Protein AF-A0A382QIY4-F1 (afdb_monomer_lite)

Organism: NCBI:txid408172

Sequence (136 aa):
MDTNLSLKDLTGQMIITGFGGASLDSELEELIVNSRIGGLILFERNFENPEQLIRLIDDLQSLAMLCPASVPLFISVDQEGGRVARLKGPFSNFPQPSCLGQAQSESLARRFGLALGREMQAVGINMVYAPVLDVN

Radius of gyration: 16.58 Å; chains: 1; bounding box: 35×32×48 Å

Secondary structure (DSSP, 8-state):
------HHHHHHTT-EE--SSSS--HHHHIIIIIS--SEEEE-GGG-S-HHHHHHHHHHHHHHHHTSTT-PPPEEEE-EEETTEE-S-TTS--PPPHHHHHHHT-HHHHHHHHHHHHHHHHHTT--EE--------

InterPro domains:
  IPR001764 Glycoside hydrolase, family 3, N-terminal [PF00933] (12-136)
  IPR017853 Glycoside hydrolase superfamily [SSF51445] (4-136)
  IPR036962 Glycoside hydrolase, family 3, N-terminal domain superfamily [G3DSA:3.20.20.300] (2-136)
  IPR050226 NagZ Beta-hexosaminidase [PTHR30480] (8-136)

Foldseek 3Di:
DPPPDDPQLVVQLVDEEEDAAQADDPVLLCSCAVSVHQAYEDALRNDDDLVSLLVRQVVSQVSNCPHPVNHGHQYEYAPQADPRHRDDPPDDRHHHVVVVVVVVDPPVVVVSVVSVCVRCVVSPRNYYPDDDPDDD

Structure (mmCIF, N/CA/C/O backbone):
data_AF-A0A382QIY4-F1
#
_entry.id   AF-A0A382QIY4-F1
#
loop_
_atom_site.group_PDB
_atom_site.id
_atom_site.type_symbol
_atom_site.label_atom_id
_atom_site.label_alt_id
_atom_site.label_comp_id
_atom_site.label_asym_id
_atom_site.label_entity_id
_atom_site.label_seq_id
_atom_site.pdbx_PDB_ins_code
_atom_site.Cartn_x
_atom_site.Cartn_y
_atom_site.Cartn_z
_atom_site.occupancy
_atom_site.B_iso_or_equiv
_atom_site.auth_seq_id
_atom_site.auth_comp_id
_atom_site.auth_asym_id
_atom_site.auth_atom_id
_atom_site.pdbx_PDB_model_num
ATOM 1 N N . MET A 1 1 ? 8.260 -8.186 21.942 1.00 55.84 1 MET A N 1
ATOM 2 C CA . MET A 1 1 ? 6.871 -8.092 21.459 1.00 55.84 1 MET A CA 1
ATOM 3 C C . MET A 1 1 ? 6.039 -8.907 22.415 1.00 55.84 1 MET A C 1
ATOM 5 O O . MET A 1 1 ? 6.362 -10.077 22.592 1.00 55.84 1 MET A O 1
ATOM 9 N N . ASP A 1 2 ? 5.077 -8.283 23.090 1.00 52.47 2 ASP A N 1
ATOM 10 C CA . ASP A 1 2 ? 4.113 -9.021 23.904 1.00 52.47 2 ASP A CA 1
ATOM 11 C C . ASP A 1 2 ? 3.352 -9.985 22.993 1.00 52.47 2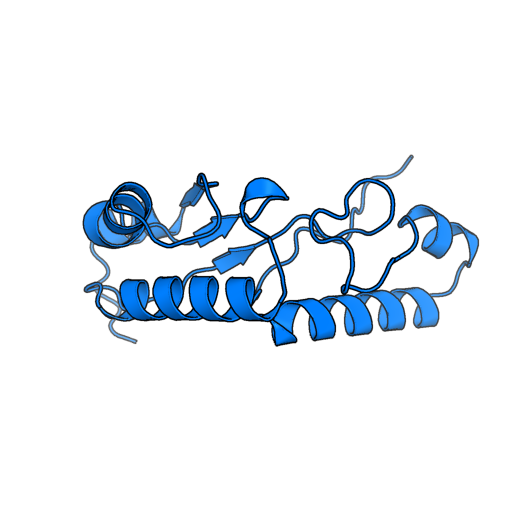 ASP A C 1
ATOM 13 O O . ASP A 1 2 ? 2.753 -9.590 21.997 1.00 52.47 2 ASP A O 1
ATOM 17 N N . THR A 1 3 ? 3.438 -11.275 23.296 1.00 61.00 3 THR A N 1
ATOM 18 C CA . THR A 1 3 ? 2.872 -12.362 22.487 1.00 61.00 3 THR A CA 1
ATOM 19 C C . THR A 1 3 ? 1.413 -12.669 22.833 1.00 61.00 3 THR A C 1
ATOM 21 O O . THR A 1 3 ? 0.852 -13.631 22.316 1.00 61.00 3 THR A O 1
ATOM 24 N N . ASN A 1 4 ? 0.774 -11.859 23.682 1.00 79.25 4 ASN A N 1
ATOM 25 C CA . ASN A 1 4 ? -0.612 -12.045 24.118 1.00 79.25 4 ASN A CA 1
ATOM 26 C C . ASN A 1 4 ? -1.592 -11.225 23.268 1.00 79.25 4 ASN A C 1
ATOM 28 O O . ASN A 1 4 ? -2.314 -10.362 23.764 1.00 79.25 4 ASN A O 1
ATOM 32 N N . LEU A 1 5 ? -1.626 -11.510 21.966 1.00 88.12 5 LEU A N 1
ATOM 33 C CA . LEU A 1 5 ? -2.697 -11.031 21.097 1.00 88.12 5 LEU A CA 1
ATOM 34 C C . LEU A 1 5 ? -3.999 -11.758 21.447 1.00 88.12 5 LEU A C 1
ATOM 36 O O . LEU A 1 5 ? -4.025 -12.983 21.587 1.00 88.12 5 LEU A O 1
ATOM 40 N N . SER A 1 6 ? -5.098 -11.016 21.575 1.00 92.62 6 SER A N 1
ATOM 41 C CA . SER A 1 6 ? -6.416 -11.632 21.728 1.00 92.62 6 SER A CA 1
ATOM 42 C C . SER A 1 6 ? -6.834 -12.326 20.429 1.00 92.62 6 SER A C 1
ATOM 44 O O . SER A 1 6 ? -6.345 -12.005 19.347 1.00 92.62 6 SER A O 1
ATOM 46 N N . LEU A 1 7 ? -7.811 -13.237 20.498 1.00 93.94 7 LEU A N 1
ATOM 47 C CA . LEU A 1 7 ? -8.382 -13.842 19.288 1.00 93.94 7 LEU A CA 1
ATOM 48 C C . LEU A 1 7 ? -8.919 -12.779 18.314 1.00 93.94 7 LEU A C 1
ATOM 50 O O . LEU A 1 7 ? -8.830 -12.944 17.099 1.00 93.94 7 LEU A O 1
ATOM 54 N N . LYS A 1 8 ? -9.442 -11.668 18.844 1.00 92.94 8 LYS A N 1
ATOM 55 C CA . LYS A 1 8 ? -9.904 -10.537 18.039 1.00 92.94 8 LYS A CA 1
ATOM 56 C C . LYS A 1 8 ? -8.752 -9.854 17.300 1.00 92.94 8 LYS A C 1
ATOM 58 O O . LYS A 1 8 ? -8.900 -9.546 16.127 1.00 92.94 8 LYS A O 1
ATOM 63 N N . ASP A 1 9 ? -7.609 -9.671 17.959 1.00 93.81 9 ASP A N 1
ATOM 64 C CA . ASP A 1 9 ? -6.412 -9.138 17.300 1.00 93.81 9 ASP A CA 1
ATOM 65 C C . ASP A 1 9 ? -5.959 -10.090 16.196 1.00 93.81 9 ASP A C 1
ATOM 67 O O . ASP A 1 9 ? -5.846 -9.690 15.048 1.00 93.81 9 ASP A O 1
ATOM 71 N N . LEU A 1 10 ? -5.793 -11.377 16.513 1.00 94.44 10 LEU A N 1
ATOM 72 C CA . LEU A 1 10 ? -5.343 -12.380 15.545 1.00 94.44 10 LEU A CA 1
ATOM 73 C C . LEU A 1 10 ? -6.256 -12.459 14.316 1.00 94.44 10 LEU A C 1
ATOM 75 O O . LEU A 1 10 ? -5.768 -12.557 13.195 1.00 94.44 10 LEU A O 1
ATOM 79 N N . THR A 1 11 ? -7.573 -12.407 14.515 1.00 95.50 11 THR A N 1
ATOM 80 C CA . THR A 1 11 ? -8.542 -12.440 13.410 1.00 95.50 11 THR A CA 1
ATOM 81 C C . THR A 1 11 ? -8.548 -11.153 12.597 1.00 95.50 11 THR A C 1
ATOM 83 O O . THR A 1 11 ? -8.538 -11.232 11.371 1.00 95.50 11 THR A O 1
ATOM 86 N N . GLY A 1 12 ? -8.483 -9.988 13.244 1.00 96.06 12 GLY A N 1
ATOM 87 C CA . GLY A 1 12 ? -8.360 -8.705 12.556 1.00 96.06 12 GLY A CA 1
ATOM 88 C C . GLY A 1 12 ? -7.080 -8.615 11.720 1.00 96.06 12 GLY A C 1
ATOM 89 O O . GLY A 1 12 ? -7.129 -8.222 10.556 1.00 96.06 12 GLY A O 1
ATOM 90 N N . GLN A 1 13 ? -5.952 -9.103 12.246 1.00 96.06 13 GLN A N 1
ATOM 91 C CA . GLN A 1 13 ? -4.665 -9.117 11.540 1.00 96.06 13 GLN A CA 1
ATOM 92 C C . GLN A 1 13 ? -4.648 -9.988 10.267 1.00 96.06 13 GLN A C 1
ATOM 94 O O . GLN A 1 13 ? -3.736 -9.858 9.455 1.00 96.06 13 GLN A O 1
ATOM 99 N N . MET A 1 14 ? -5.657 -10.840 10.047 1.00 96.88 14 MET A N 1
ATOM 100 C CA . MET A 1 14 ? -5.821 -11.613 8.806 1.00 96.88 14 MET A CA 1
ATOM 101 C C . MET A 1 14 ? -6.613 -10.871 7.717 1.00 96.88 14 MET A C 1
ATOM 103 O O . MET A 1 14 ? -6.831 -11.424 6.639 1.00 96.88 14 MET A O 1
ATOM 107 N N . ILE A 1 15 ? -7.067 -9.644 7.984 1.00 98.00 15 ILE A N 1
ATOM 108 C CA . ILE A 1 15 ? -7.938 -8.882 7.087 1.00 98.00 15 ILE A CA 1
ATOM 109 C C . ILE A 1 15 ? -7.184 -7.679 6.519 1.00 98.00 15 ILE A C 1
ATOM 111 O O . ILE A 1 15 ? -6.677 -6.836 7.262 1.00 98.00 15 ILE A O 1
ATOM 115 N N . ILE A 1 16 ? -7.186 -7.585 5.187 1.00 98.56 16 ILE A N 1
ATOM 116 C CA . ILE A 1 16 ? -6.876 -6.368 4.436 1.00 98.56 16 ILE A CA 1
ATOM 117 C C . ILE A 1 16 ? -8.145 -5.935 3.710 1.00 98.56 16 ILE A C 1
ATOM 119 O O . ILE A 1 16 ? -8.775 -6.748 3.034 1.00 98.56 16 ILE A O 1
ATOM 123 N N . THR A 1 17 ? -8.523 -4.665 3.845 1.00 98.31 17 THR A N 1
ATOM 124 C CA . THR A 1 17 ? -9.737 -4.129 3.213 1.00 98.31 17 THR A CA 1
ATOM 125 C C . THR A 1 17 ? -9.483 -2.819 2.477 1.00 98.31 17 THR A C 1
ATOM 127 O O . THR A 1 17 ? -8.565 -2.067 2.795 1.00 98.31 17 THR A O 1
ATOM 130 N N . GLY A 1 18 ? -10.299 -2.539 1.464 1.00 97.94 18 GLY A N 1
ATOM 131 C CA . GLY A 1 18 ? -10.377 -1.208 0.871 1.00 97.94 18 GLY A CA 1
ATOM 132 C C . GLY A 1 18 ? -11.272 -0.285 1.697 1.00 97.94 18 GLY A C 1
ATOM 133 O O . GLY A 1 18 ? -12.026 -0.742 2.553 1.00 97.94 18 GLY A O 1
ATOM 134 N N . PHE A 1 19 ? -11.218 1.010 1.390 1.00 97.50 19 PHE A N 1
ATOM 135 C CA . PHE A 1 19 ? -12.035 2.043 2.037 1.00 97.50 19 PHE A CA 1
ATOM 136 C C . PHE A 1 19 ? -12.389 3.169 1.056 1.00 97.50 19 PHE A C 1
ATOM 138 O O . PHE A 1 19 ? -11.860 3.209 -0.065 1.00 97.50 19 PHE A O 1
ATOM 145 N N . GLY A 1 20 ? -13.323 4.042 1.435 1.00 96.25 20 GLY A N 1
ATOM 146 C CA . GLY A 1 20 ? -13.755 5.198 0.646 1.00 96.25 20 GLY A CA 1
ATOM 147 C C . GLY A 1 20 ? -12.985 6.478 0.981 1.00 96.25 20 GLY A C 1
ATOM 148 O O . GLY A 1 20 ? -12.482 6.629 2.082 1.00 96.25 20 GLY A O 1
ATOM 149 N N . GLY A 1 21 ? -12.915 7.410 0.026 1.00 96.19 21 GLY A N 1
ATOM 150 C CA . GLY A 1 21 ? -12.376 8.756 0.256 1.00 96.19 21 GLY A CA 1
ATOM 151 C C . GLY A 1 21 ? -10.853 8.846 0.426 1.00 96.19 21 GLY A C 1
ATOM 152 O O . GLY A 1 21 ? -10.140 7.844 0.446 1.00 96.19 21 GLY A O 1
ATOM 153 N N . ALA A 1 22 ? -10.361 10.082 0.529 1.00 97.12 22 ALA A N 1
ATOM 154 C CA . ALA A 1 22 ? -8.940 10.433 0.619 1.00 97.12 22 ALA A CA 1
ATOM 155 C C . ALA A 1 22 ? -8.559 11.022 1.997 1.00 97.12 22 ALA A C 1
ATOM 157 O O . ALA A 1 22 ? -7.563 11.728 2.143 1.00 97.12 22 ALA A O 1
ATOM 158 N N . SER A 1 23 ? -9.351 10.749 3.030 1.00 97.12 23 SER A N 1
ATOM 159 C CA . SER A 1 23 ? -9.124 11.232 4.394 1.00 97.12 23 SER A CA 1
ATOM 160 C C . SER A 1 23 ? -9.581 10.193 5.408 1.00 97.12 23 SER A C 1
ATOM 162 O O . SER A 1 23 ? -10.468 9.397 5.106 1.00 97.12 23 SER A O 1
ATOM 164 N N . LEU A 1 24 ? -9.010 10.234 6.613 1.00 96.62 24 LEU A N 1
ATOM 165 C CA . LEU A 1 24 ? -9.516 9.463 7.742 1.00 96.62 24 LEU A CA 1
ATOM 166 C C . LEU A 1 24 ? -10.952 9.904 8.068 1.00 96.62 24 LEU A C 1
ATOM 168 O O . LEU A 1 24 ? -11.224 11.099 8.197 1.00 96.62 24 LEU A O 1
ATOM 172 N N . ASP A 1 25 ? -11.855 8.939 8.199 1.00 96.06 25 ASP A N 1
ATOM 173 C CA . ASP A 1 25 ? -13.236 9.142 8.623 1.00 96.06 25 ASP A CA 1
ATOM 174 C C . ASP A 1 25 ? -13.624 8.152 9.734 1.00 96.06 25 ASP A C 1
ATOM 176 O O . ASP A 1 25 ? -12.824 7.319 10.169 1.00 96.06 25 ASP A O 1
ATOM 180 N N . SER A 1 26 ? -14.863 8.254 10.219 1.00 96.69 26 SER A N 1
ATOM 181 C CA . SER A 1 26 ? -15.358 7.403 11.305 1.00 96.69 26 SER A CA 1
ATOM 182 C C . SER A 1 26 ? -15.445 5.921 10.927 1.00 96.69 26 SER A C 1
ATOM 184 O O . SER A 1 26 ? -15.338 5.069 11.804 1.00 96.69 26 SER A O 1
ATOM 186 N N . GLU A 1 27 ? -15.650 5.600 9.645 1.00 96.19 27 GLU A N 1
ATOM 187 C CA . GLU A 1 27 ? -15.731 4.209 9.182 1.00 96.19 27 GLU A CA 1
ATOM 188 C C . GLU A 1 27 ? -14.341 3.563 9.208 1.00 96.19 27 GLU A C 1
ATOM 190 O O . GLU A 1 27 ? -14.164 2.462 9.731 1.00 96.19 27 GLU A O 1
ATOM 195 N N . LEU A 1 28 ? -13.324 4.280 8.729 1.00 96.50 28 LEU A N 1
ATOM 196 C CA . LEU A 1 28 ? -11.927 3.874 8.853 1.00 96.50 28 LEU A CA 1
ATOM 197 C C . LEU A 1 28 ? -11.486 3.737 10.311 1.00 96.50 28 LEU A C 1
ATOM 199 O O . LEU A 1 28 ? -10.800 2.770 10.654 1.00 96.50 28 LEU A O 1
ATOM 203 N N . GLU A 1 29 ? -11.883 4.675 11.172 1.00 97.06 29 GLU A N 1
ATOM 204 C CA . GLU A 1 29 ? -11.581 4.596 12.600 1.00 97.06 29 GLU A CA 1
ATOM 205 C C . GLU A 1 29 ? -12.184 3.331 13.225 1.00 97.06 29 GLU A C 1
ATOM 207 O O . GLU A 1 29 ? -11.501 2.604 13.949 1.00 97.06 29 GLU A O 1
ATOM 212 N N . GLU A 1 30 ? -13.431 3.003 12.884 1.00 96.50 30 GLU A N 1
ATOM 213 C CA . GLU A 1 30 ? -14.085 1.778 13.333 1.00 96.50 30 GLU A CA 1
ATOM 214 C C . GLU A 1 30 ? -13.362 0.516 12.829 1.00 96.50 30 GLU A C 1
ATOM 216 O O . GLU A 1 30 ? -13.139 -0.428 13.597 1.00 96.50 30 GLU A O 1
ATOM 221 N N . LEU A 1 31 ? -12.934 0.488 11.567 1.00 96.94 31 LEU A N 1
ATOM 222 C CA . LEU A 1 31 ? -12.176 -0.636 11.017 1.00 96.94 31 LEU A CA 1
ATOM 223 C C . LEU A 1 31 ? -10.847 -0.851 11.761 1.00 96.94 31 LEU A C 1
ATOM 225 O O . LEU A 1 31 ? -10.511 -1.983 12.119 1.00 96.94 31 LEU A O 1
ATOM 229 N N . ILE A 1 32 ? -10.108 0.221 12.041 1.00 97.06 32 ILE A N 1
ATOM 230 C CA . ILE A 1 32 ? -8.788 0.132 12.675 1.00 97.06 32 ILE A CA 1
ATOM 231 C C . ILE A 1 32 ? -8.917 -0.162 14.171 1.00 97.06 32 ILE A C 1
ATOM 233 O O . ILE A 1 32 ? -8.325 -1.121 14.662 1.00 97.06 32 ILE A O 1
ATOM 237 N N . VAL A 1 33 ? -9.723 0.606 14.902 1.00 95.75 33 VAL A N 1
ATOM 238 C CA . VAL A 1 33 ? -9.782 0.529 16.370 1.00 95.75 33 VAL A CA 1
ATOM 239 C C . VAL A 1 33 ? -10.671 -0.615 16.838 1.00 95.75 33 VAL A C 1
ATOM 241 O O . VAL A 1 33 ? -10.291 -1.406 17.712 1.00 95.75 33 VAL A O 1
ATOM 244 N N . ASN A 1 34 ? -11.866 -0.730 16.254 1.00 94.12 34 ASN A N 1
ATOM 245 C CA . ASN A 1 34 ? -12.832 -1.731 16.683 1.00 94.12 34 ASN A CA 1
ATOM 246 C C . ASN A 1 34 ? -12.603 -3.060 15.983 1.00 94.12 34 ASN A C 1
ATOM 248 O O . ASN A 1 34 ? -12.624 -4.081 16.668 1.00 94.12 34 ASN A O 1
ATOM 252 N N . 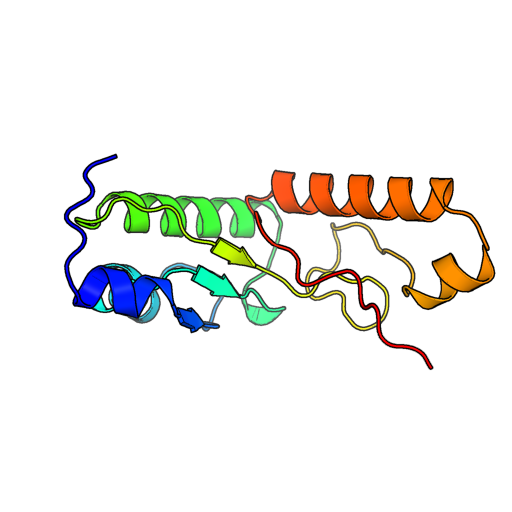SER A 1 35 ? -12.373 -3.081 14.670 1.00 95.50 35 SER A N 1
ATOM 253 C CA . SER A 1 35 ? -12.176 -4.342 13.935 1.00 95.50 35 SER A CA 1
ATOM 254 C C . SER A 1 35 ? -10.726 -4.834 13.941 1.00 95.50 35 SER A C 1
ATOM 256 O O . SER A 1 35 ? -10.501 -6.021 13.714 1.00 95.50 35 SER A O 1
ATOM 258 N N . ARG A 1 36 ? -9.759 -3.975 14.300 1.00 95.81 36 ARG A N 1
ATOM 259 C CA . ARG A 1 36 ? -8.335 -4.322 14.485 1.00 95.81 36 ARG A CA 1
ATOM 260 C C . ARG A 1 36 ? -7.705 -4.965 13.252 1.00 95.81 36 ARG A C 1
ATOM 262 O O . ARG A 1 36 ? -6.923 -5.913 13.367 1.00 95.81 36 ARG A O 1
ATOM 269 N N . ILE A 1 37 ? -8.093 -4.460 12.081 1.00 97.44 37 ILE A N 1
ATOM 270 C CA . ILE A 1 37 ? -7.626 -4.956 10.786 1.00 97.44 37 ILE A CA 1
ATOM 271 C C . ILE A 1 37 ? -6.094 -4.935 10.689 1.00 97.44 37 ILE A C 1
ATOM 273 O O . ILE A 1 37 ? -5.427 -4.092 11.288 1.00 97.44 37 ILE A O 1
ATOM 277 N N . GLY A 1 38 ? -5.537 -5.872 9.923 1.00 97.88 38 GLY A N 1
ATOM 278 C CA . GLY A 1 38 ? -4.096 -5.970 9.678 1.00 97.88 38 GLY A CA 1
ATOM 279 C C . GLY A 1 38 ? -3.602 -5.035 8.582 1.00 97.88 38 GLY A C 1
ATOM 280 O O . GLY A 1 38 ? -2.414 -4.716 8.526 1.00 97.88 38 GLY A O 1
ATOM 281 N N . GLY A 1 39 ? -4.490 -4.571 7.703 1.00 98.38 39 GLY A N 1
ATOM 282 C CA . GLY A 1 39 ? -4.082 -3.646 6.662 1.00 98.38 39 GLY A CA 1
ATOM 283 C C . GLY A 1 39 ? -5.197 -3.068 5.813 1.00 98.38 39 GLY A C 1
ATOM 284 O O . GLY A 1 39 ? -6.367 -3.438 5.897 1.00 98.38 39 GLY A O 1
ATOM 285 N N . LEU A 1 40 ? -4.781 -2.148 4.955 1.00 98.75 40 LEU A N 1
ATOM 286 C CA . LEU A 1 40 ? -5.613 -1.432 4.009 1.00 98.75 40 LEU A CA 1
ATOM 287 C C . LEU A 1 40 ? -5.015 -1.541 2.606 1.00 98.75 40 LEU A C 1
ATOM 289 O O . LEU A 1 40 ? -3.792 -1.565 2.437 1.00 98.75 40 LEU A O 1
ATOM 293 N N . ILE A 1 41 ? -5.879 -1.586 1.594 1.00 98.75 41 ILE A N 1
ATOM 294 C CA . ILE A 1 41 ? -5.491 -1.466 0.184 1.00 98.75 41 ILE A CA 1
ATOM 295 C C . ILE A 1 41 ? -6.014 -0.149 -0.395 1.00 98.75 41 ILE A C 1
ATOM 297 O O . ILE A 1 41 ? -7.206 0.161 -0.323 1.00 98.75 41 ILE A O 1
ATOM 301 N N . LEU A 1 42 ? -5.097 0.622 -0.974 1.00 98.62 42 LEU A N 1
ATOM 302 C CA . LEU A 1 42 ? -5.351 1.899 -1.624 1.00 98.62 42 LEU A CA 1
ATOM 303 C C . LEU A 1 42 ? -5.798 1.705 -3.075 1.00 98.62 42 LEU A C 1
ATOM 305 O O . LEU A 1 42 ? -5.273 0.881 -3.827 1.00 98.62 42 LEU A O 1
ATOM 309 N N . PHE A 1 43 ? -6.730 2.552 -3.486 1.00 97.81 43 PHE A N 1
ATOM 310 C CA . PHE A 1 43 ? -7.206 2.706 -4.852 1.00 97.81 43 PHE A CA 1
ATOM 311 C C . PHE A 1 43 ? -7.087 4.168 -5.290 1.00 97.81 43 PHE A C 1
ATOM 313 O O . PHE A 1 43 ? -6.780 5.052 -4.496 1.00 97.81 43 PHE A O 1
ATOM 320 N N . GLU A 1 44 ? -7.404 4.438 -6.556 1.00 96.25 44 GLU A N 1
ATOM 321 C CA . GLU A 1 44 ? -7.400 5.793 -7.127 1.00 96.25 44 GLU A CA 1
ATOM 322 C C . GLU A 1 44 ? -8.246 6.787 -6.310 1.00 96.25 44 GLU A C 1
ATOM 324 O O . GLU A 1 44 ? -7.837 7.919 -6.099 1.00 96.25 44 GLU A O 1
ATOM 329 N N . ARG A 1 45 ? -9.377 6.338 -5.747 1.00 96.50 45 ARG A N 1
ATOM 330 C CA . ARG A 1 45 ? -10.259 7.162 -4.898 1.00 96.50 45 ARG A CA 1
ATOM 331 C C . ARG A 1 45 ? -9.645 7.617 -3.566 1.00 96.50 45 ARG A C 1
ATOM 333 O O . ARG A 1 45 ? -10.260 8.430 -2.886 1.00 96.50 45 ARG A O 1
ATOM 340 N N . ASN A 1 46 ? -8.500 7.058 -3.171 1.00 97.75 46 ASN A N 1
ATOM 341 C CA . ASN A 1 46 ? -7.822 7.376 -1.912 1.00 97.75 46 ASN A CA 1
ATOM 342 C C . ASN A 1 46 ? -6.667 8.375 -2.097 1.00 97.75 46 ASN A C 1
ATOM 344 O O . ASN A 1 46 ? -5.960 8.681 -1.136 1.00 97.75 46 ASN A O 1
ATOM 348 N N . PHE A 1 47 ? -6.460 8.855 -3.326 1.00 96.44 47 PHE A N 1
ATOM 349 C CA . PHE A 1 47 ? -5.322 9.675 -3.709 1.00 96.44 47 PHE A CA 1
ATOM 350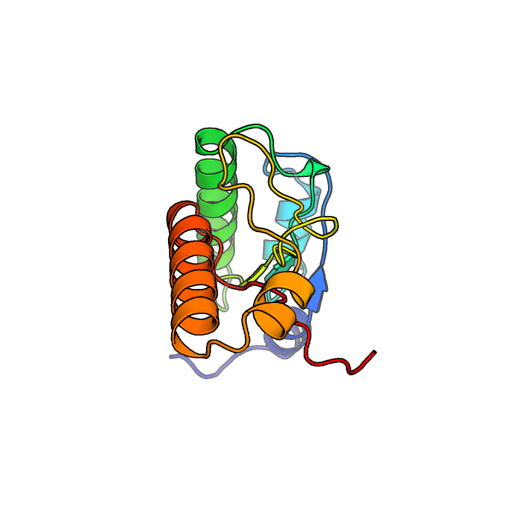 C C . PHE A 1 47 ? -5.759 10.958 -4.418 1.00 96.44 47 PHE A C 1
ATOM 352 O O . PHE A 1 47 ? -6.452 10.918 -5.432 1.00 96.44 47 PHE A O 1
ATOM 359 N N . GLU A 1 48 ? -5.270 12.089 -3.917 1.00 96.56 48 GLU A N 1
ATOM 360 C CA . GLU A 1 48 ? -5.397 13.398 -4.565 1.00 96.56 48 GLU A CA 1
ATOM 361 C C . GLU A 1 48 ? -4.029 13.967 -4.962 1.00 96.56 48 GLU A C 1
ATOM 363 O O . GLU A 1 48 ? -3.846 14.467 -6.071 1.00 96.56 48 GLU A O 1
ATOM 368 N N . ASN A 1 49 ? -3.064 13.910 -4.042 1.00 96.88 49 ASN A N 1
ATOM 369 C CA . ASN A 1 49 ? -1.682 14.354 -4.223 1.00 96.88 49 ASN A CA 1
ATOM 370 C C . ASN A 1 49 ? -0.768 13.689 -3.169 1.00 96.88 49 ASN A C 1
ATOM 372 O O . ASN A 1 49 ? -1.274 13.136 -2.186 1.00 96.88 49 ASN A O 1
ATOM 376 N N . PRO A 1 50 ? 0.567 13.689 -3.358 1.00 97.44 50 PRO A N 1
ATOM 377 C CA . PRO A 1 50 ? 1.486 13.012 -2.442 1.00 97.44 50 PRO A CA 1
ATOM 378 C C . PRO A 1 50 ? 1.413 13.528 -1.004 1.00 97.44 50 PRO A C 1
ATOM 380 O O . PRO A 1 50 ? 1.472 12.731 -0.073 1.00 97.44 50 PRO A O 1
ATOM 383 N N . GLU A 1 51 ? 1.257 14.838 -0.803 1.00 97.69 51 GLU A N 1
ATOM 384 C CA . GLU A 1 51 ? 1.185 15.434 0.530 1.00 97.69 51 GLU A CA 1
ATOM 385 C C . GLU A 1 51 ? -0.057 14.967 1.295 1.00 97.69 51 GLU A C 1
ATOM 387 O O . GLU A 1 51 ? 0.031 14.651 2.482 1.00 97.69 51 GLU A O 1
ATOM 392 N N . GLN A 1 52 ? -1.207 14.900 0.620 1.00 97.88 52 GLN A N 1
ATOM 393 C CA . GLN A 1 52 ? -2.442 14.347 1.173 1.00 97.88 52 GLN A CA 1
ATOM 394 C C . GLN A 1 52 ? -2.265 12.867 1.524 1.00 97.88 52 GLN A C 1
ATOM 396 O O . GLN A 1 52 ? -2.623 12.465 2.630 1.00 97.88 52 GLN A O 1
ATOM 401 N N . LEU A 1 53 ? -1.676 12.075 0.626 1.00 98.31 53 LEU A N 1
ATOM 402 C CA . LEU A 1 53 ? -1.496 10.640 0.837 1.00 98.31 53 LEU A CA 1
ATOM 403 C C . LEU A 1 53 ? -0.581 10.338 2.030 1.00 98.31 53 LEU A C 1
ATOM 405 O O . LEU A 1 53 ? -0.896 9.464 2.833 1.00 98.31 53 LEU A O 1
ATOM 409 N N . ILE A 1 54 ? 0.515 11.090 2.173 1.00 98.56 54 ILE A N 1
ATOM 410 C CA . ILE A 1 54 ? 1.430 10.974 3.317 1.00 98.56 54 ILE A CA 1
ATOM 411 C C . ILE A 1 54 ? 0.683 11.229 4.626 1.00 98.56 54 ILE A C 1
ATOM 413 O O . ILE A 1 54 ? 0.810 10.437 5.554 1.00 98.56 54 ILE A O 1
ATOM 417 N N . ARG A 1 55 ? -0.112 12.307 4.697 1.00 98.56 55 ARG A N 1
ATOM 418 C CA . ARG A 1 55 ? -0.890 12.637 5.904 1.00 98.56 55 ARG A CA 1
ATOM 419 C C . ARG A 1 55 ? -1.904 11.551 6.230 1.00 98.56 55 ARG A C 1
ATOM 421 O O . ARG A 1 55 ? -1.951 11.100 7.364 1.00 98.56 55 ARG A O 1
ATOM 428 N N . LEU A 1 56 ? -2.651 11.087 5.226 1.00 98.56 56 LEU A N 1
ATOM 429 C CA . LEU A 1 56 ? -3.604 9.995 5.399 1.00 98.56 56 LEU A CA 1
ATOM 430 C C . LEU A 1 56 ? -2.916 8.754 5.979 1.00 98.56 56 LEU A C 1
ATOM 432 O O . LEU A 1 56 ? -3.401 8.179 6.944 1.00 98.56 56 LEU A O 1
ATOM 436 N N . ILE A 1 57 ? -1.781 8.337 5.418 1.00 98.62 57 ILE A N 1
ATOM 437 C CA . ILE A 1 57 ? -1.075 7.142 5.892 1.00 98.62 57 ILE A CA 1
ATOM 438 C C . ILE A 1 57 ? -0.515 7.338 7.307 1.00 98.62 57 ILE A C 1
ATOM 440 O O . ILE A 1 57 ? -0.596 6.410 8.111 1.00 98.62 57 ILE A O 1
ATOM 444 N N . ASP A 1 58 ? 0.008 8.522 7.628 1.00 98.50 58 ASP A N 1
ATOM 445 C CA . ASP A 1 58 ? 0.490 8.853 8.973 1.00 98.50 58 ASP A CA 1
ATOM 446 C C . ASP A 1 58 ? -0.636 8.799 10.018 1.00 98.50 58 ASP A C 1
ATOM 448 O O . ASP A 1 58 ? -0.471 8.174 11.069 1.00 98.50 58 ASP A O 1
ATOM 452 N N . ASP A 1 59 ? -1.812 9.348 9.697 1.00 98.25 59 ASP A N 1
ATOM 453 C CA . ASP A 1 59 ? -3.001 9.294 10.554 1.00 98.25 59 ASP A CA 1
ATOM 454 C C . ASP A 1 59 ? -3.446 7.840 10.799 1.00 98.25 59 ASP A C 1
ATOM 456 O O . ASP A 1 59 ? -3.687 7.434 11.940 1.00 98.25 59 ASP A O 1
ATOM 460 N N . LEU A 1 60 ? -3.502 7.020 9.740 1.00 98.31 60 LEU A N 1
ATOM 461 C CA . LEU A 1 60 ? -3.899 5.608 9.821 1.00 98.31 60 LEU A CA 1
ATOM 462 C C . LEU A 1 60 ? -2.918 4.782 10.665 1.00 98.31 60 LEU A C 1
ATOM 464 O O . LEU A 1 60 ? -3.338 3.978 11.501 1.00 98.31 60 LEU A O 1
ATOM 468 N N . GLN A 1 61 ? -1.611 4.978 10.464 1.00 98.25 61 GLN A N 1
ATOM 469 C CA . GLN A 1 61 ? -0.583 4.285 11.240 1.00 98.25 61 GLN A CA 1
ATOM 470 C C . GLN A 1 61 ? -0.604 4.727 12.702 1.00 98.25 61 GLN A C 1
ATOM 472 O O . GLN A 1 61 ? -0.554 3.886 13.600 1.00 98.25 61 GLN A O 1
ATOM 477 N N . SER A 1 62 ? -0.743 6.030 12.955 1.00 97.62 62 SER A N 1
ATOM 478 C CA . SER A 1 62 ? -0.858 6.576 14.308 1.00 97.62 62 SER A CA 1
ATOM 479 C C . SER A 1 62 ? -2.040 5.963 15.053 1.00 97.62 62 SER A C 1
ATOM 481 O O . SER A 1 62 ? -1.889 5.528 16.194 1.00 97.62 62 SER A O 1
ATOM 483 N N . LEU A 1 63 ? -3.192 5.838 14.392 1.00 96.75 63 LEU A N 1
ATOM 484 C CA . LEU A 1 63 ? -4.380 5.223 14.974 1.00 96.75 63 LEU A CA 1
ATOM 485 C C . LEU A 1 63 ? -4.180 3.732 15.295 1.00 96.75 63 LEU A C 1
ATOM 487 O O . LEU A 1 63 ? -4.571 3.268 16.368 1.00 96.75 63 LEU A O 1
ATOM 491 N N . ALA A 1 64 ? -3.519 2.982 14.410 1.00 96.75 64 ALA A N 1
ATOM 492 C CA . ALA A 1 64 ? -3.203 1.574 14.648 1.00 96.75 64 ALA A CA 1
ATOM 493 C C . ALA A 1 64 ? -2.279 1.377 15.861 1.00 96.75 64 ALA A C 1
ATOM 495 O O . ALA A 1 64 ? -2.455 0.435 16.639 1.00 96.75 64 ALA A O 1
ATOM 496 N N . MET A 1 65 ? -1.345 2.303 16.091 1.00 95.94 65 MET A N 1
ATOM 497 C CA . MET A 1 65 ? -0.452 2.252 17.251 1.00 95.94 65 MET A CA 1
ATOM 498 C C . MET A 1 65 ? -1.169 2.489 18.588 1.00 95.94 65 MET A C 1
ATOM 500 O O . MET A 1 65 ? -0.690 2.007 19.616 1.00 95.94 65 MET A O 1
ATOM 504 N N . LEU A 1 66 ? -2.325 3.162 18.585 1.00 92.69 66 LEU A N 1
ATOM 505 C CA . LEU A 1 66 ? -3.165 3.353 19.777 1.00 92.69 66 LEU A CA 1
ATOM 506 C C . LEU A 1 66 ? -3.975 2.102 20.153 1.00 92.69 66 LEU A C 1
ATOM 508 O O . LEU A 1 66 ? -4.514 2.022 21.259 1.00 92.69 66 LEU A O 1
ATOM 512 N N . CYS A 1 67 ? -4.077 1.120 19.254 1.00 90.19 67 CYS A N 1
ATOM 513 C CA . CYS A 1 67 ? -4.794 -0.121 19.523 1.00 90.19 67 CYS A CA 1
ATOM 514 C C . CYS A 1 67 ? -4.002 -1.014 20.495 1.00 90.19 67 CYS A C 1
ATOM 516 O O . CYS A 1 67 ? -2.775 -0.990 20.466 1.00 90.19 67 CYS A O 1
ATOM 518 N N . PRO A 1 68 ? -4.657 -1.883 21.295 1.00 86.94 68 PRO A N 1
ATOM 519 C CA . PRO A 1 68 ? -3.968 -2.742 22.268 1.00 86.94 68 PRO A CA 1
ATOM 520 C C . PRO A 1 68 ? -2.870 -3.639 21.683 1.00 86.94 68 PRO A C 1
ATOM 522 O O . PRO A 1 68 ? -1.905 -3.952 22.370 1.00 86.94 68 PRO A O 1
ATOM 525 N N . ALA A 1 69 ? -3.024 -4.065 20.426 1.00 85.56 69 ALA A N 1
ATOM 526 C CA . ALA A 1 69 ? -2.022 -4.866 19.732 1.00 85.56 69 ALA A CA 1
ATOM 527 C C . ALA A 1 69 ? -0.795 -4.039 19.301 1.00 85.56 69 ALA A C 1
ATOM 529 O O . ALA A 1 69 ? 0.282 -4.607 19.137 1.00 85.56 69 ALA A O 1
ATOM 530 N N . SER A 1 70 ? -0.960 -2.722 19.104 1.00 90.44 70 SER A N 1
ATOM 531 C CA . SER A 1 70 ? 0.058 -1.783 18.608 1.00 90.44 70 SER A CA 1
ATOM 532 C C . SER A 1 70 ? 0.861 -2.329 17.417 1.00 90.44 70 SER A C 1
ATOM 534 O O . SER A 1 70 ? 2.085 -2.195 17.359 1.00 90.44 70 SER A O 1
ATOM 536 N N . VAL A 1 71 ? 0.170 -2.991 16.483 1.00 93.38 71 VAL A N 1
ATOM 537 C CA . VAL A 1 71 ? 0.765 -3.540 15.259 1.00 93.38 71 VAL A CA 1
ATOM 538 C C . VAL A 1 71 ? 0.542 -2.537 14.123 1.00 93.38 71 VAL A C 1
ATOM 540 O O . VAL A 1 71 ? -0.602 -2.134 13.909 1.00 93.38 71 VAL A O 1
ATOM 543 N N . PRO A 1 72 ? 1.596 -2.124 13.393 1.00 96.69 72 PRO A N 1
ATOM 544 C CA . PRO A 1 72 ? 1.448 -1.221 12.258 1.00 96.69 72 PRO A CA 1
ATOM 545 C C . PRO A 1 72 ? 0.675 -1.890 11.119 1.00 96.69 72 PRO A C 1
ATOM 547 O O . PRO A 1 72 ? 0.814 -3.089 10.877 1.00 96.69 72 PRO A O 1
ATOM 550 N N . LEU A 1 73 ? -0.096 -1.095 10.379 1.00 98.31 73 LEU A N 1
ATOM 551 C CA . LEU A 1 73 ? -0.891 -1.585 9.256 1.00 98.31 73 LEU A CA 1
ATOM 552 C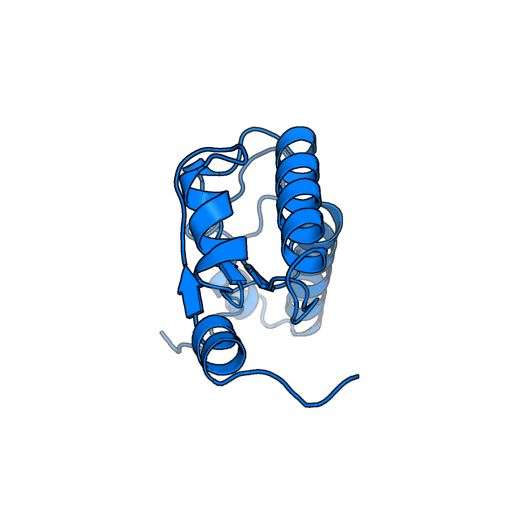 C . LEU A 1 73 ? 0.005 -1.939 8.068 1.00 98.31 73 LEU A C 1
ATOM 554 O O . LEU A 1 73 ? 0.934 -1.195 7.719 1.00 98.31 73 LEU A O 1
ATOM 558 N N . PHE A 1 74 ? -0.354 -3.007 7.358 1.00 98.69 74 PHE A N 1
ATOM 559 C CA . PHE A 1 74 ? 0.001 -3.116 5.949 1.00 98.69 74 PHE A CA 1
ATOM 560 C C . PHE A 1 74 ? -0.763 -2.052 5.164 1.00 98.69 74 PHE A C 1
ATOM 562 O O . PHE A 1 74 ? -1.990 -2.046 5.139 1.00 98.69 74 PHE A O 1
ATOM 569 N N . ILE A 1 75 ? -0.035 -1.157 4.507 1.00 98.81 75 ILE A N 1
ATOM 570 C CA . ILE A 1 75 ? -0.581 -0.163 3.589 1.00 98.81 75 ILE A CA 1
ATOM 571 C C . ILE A 1 75 ? -0.170 -0.602 2.193 1.00 98.81 75 ILE A C 1
ATOM 573 O O . ILE A 1 75 ? 1.008 -0.530 1.829 1.00 98.81 75 ILE A O 1
ATOM 577 N N . SER A 1 76 ? -1.149 -1.115 1.451 1.00 98.81 76 SER A N 1
ATOM 578 C CA . SER A 1 76 ? -0.946 -1.823 0.191 1.00 98.81 76 SER A CA 1
ATOM 579 C C . SER A 1 76 ? -1.529 -1.090 -1.016 1.00 98.81 76 SER A C 1
ATOM 581 O O . SER A 1 76 ? -2.425 -0.258 -0.877 1.00 98.81 76 SER A O 1
ATOM 583 N N . VAL A 1 77 ? -1.017 -1.386 -2.212 1.00 98.69 77 VAL A N 1
ATOM 584 C CA . VAL A 1 77 ? -1.520 -0.842 -3.482 1.00 98.69 77 VAL A CA 1
ATOM 585 C C . VAL A 1 77 ? -1.216 -1.782 -4.652 1.00 98.69 77 VAL A C 1
ATOM 587 O O . VAL A 1 77 ? -0.172 -2.441 -4.679 1.00 98.69 77 VAL A O 1
ATOM 590 N N . ASP A 1 78 ? -2.084 -1.782 -5.664 1.00 97.81 78 ASP A N 1
ATOM 591 C CA . ASP A 1 78 ? -1.793 -2.358 -6.982 1.00 97.81 78 ASP A CA 1
ATOM 592 C C . ASP A 1 78 ? -1.017 -1.338 -7.838 1.00 97.81 78 ASP A C 1
ATOM 594 O O . ASP A 1 78 ? -1.607 -0.543 -8.573 1.00 97.81 78 ASP A O 1
ATOM 598 N N . GLN A 1 79 ? 0.311 -1.312 -7.734 1.00 97.44 79 GLN A N 1
ATOM 599 C CA . GLN A 1 79 ? 1.152 -0.407 -8.529 1.00 97.44 79 GLN A CA 1
ATOM 600 C C . GLN A 1 79 ? 2.118 -1.200 -9.418 1.00 97.44 79 GLN A C 1
ATOM 602 O O . GLN A 1 79 ? 3.331 -1.114 -9.277 1.00 97.44 79 GLN A O 1
ATOM 607 N N . GLU A 1 80 ? 1.587 -1.991 -10.349 1.00 95.75 80 GLU A N 1
ATOM 608 C CA . GLU A 1 80 ? 2.399 -2.849 -11.230 1.00 95.75 80 GLU A CA 1
ATOM 609 C C . GLU A 1 80 ? 3.058 -2.089 -12.391 1.00 95.75 80 GLU A C 1
ATOM 611 O O . GLU A 1 80 ? 4.039 -2.560 -12.966 1.00 95.75 80 GLU A O 1
ATOM 616 N N . GLY A 1 81 ? 2.494 -0.937 -12.766 1.00 94.06 81 GLY A N 1
ATOM 617 C CA . GLY A 1 81 ? 2.812 -0.216 -14.000 1.00 94.06 81 GLY A CA 1
ATOM 618 C C . GLY A 1 81 ? 1.771 -0.426 -15.108 1.00 94.06 81 GLY A C 1
ATOM 619 O O . GLY A 1 81 ? 0.883 -1.279 -15.039 1.00 94.06 81 GLY A O 1
ATOM 620 N N . GLY A 1 82 ? 1.837 0.405 -16.149 1.00 93.81 82 GLY A N 1
ATOM 621 C CA . GLY A 1 82 ? 0.878 0.384 -17.254 1.00 93.81 82 GLY A CA 1
ATOM 622 C C . GLY A 1 82 ? -0.577 0.575 -16.797 1.00 93.81 82 GLY A C 1
ATOM 623 O O . GLY A 1 82 ? -0.919 1.540 -16.110 1.00 93.81 82 GLY A O 1
ATOM 624 N N . ARG A 1 83 ? -1.464 -0.345 -17.203 1.00 93.81 83 ARG A N 1
ATOM 625 C CA . ARG A 1 83 ? -2.907 -0.274 -16.899 1.00 93.81 83 ARG A CA 1
ATOM 626 C C . ARG A 1 83 ? -3.220 -0.491 -15.413 1.00 93.81 83 ARG A C 1
ATOM 628 O O . ARG A 1 83 ? -4.247 -0.006 -14.946 1.00 93.81 83 ARG A O 1
ATOM 635 N N . VAL A 1 84 ? -2.354 -1.184 -14.673 1.00 93.06 84 VAL A N 1
ATOM 636 C CA . VAL A 1 84 ? -2.565 -1.531 -13.255 1.00 93.06 84 VAL A CA 1
ATOM 637 C C . VAL A 1 84 ? -1.708 -0.643 -12.345 1.00 93.06 84 VAL A C 1
ATOM 639 O O . VAL A 1 84 ? -1.070 -1.090 -11.404 1.00 93.06 84 VAL A O 1
ATOM 642 N N . ALA A 1 85 ? -1.671 0.650 -12.658 1.00 95.00 85 ALA A N 1
ATOM 643 C CA . ALA A 1 85 ? -1.104 1.683 -11.796 1.00 95.00 85 ALA A CA 1
ATOM 644 C C . ALA A 1 85 ? -2.252 2.522 -11.226 1.00 95.00 85 ALA A C 1
ATOM 646 O O . ALA A 1 85 ? -2.914 3.224 -12.000 1.00 95.00 85 ALA A O 1
ATOM 647 N N . ARG A 1 86 ? -2.513 2.418 -9.916 1.00 95.75 86 ARG A N 1
ATOM 648 C CA . ARG A 1 86 ? -3.568 3.182 -9.221 1.00 95.75 86 ARG A CA 1
ATOM 649 C C . ARG A 1 86 ? -3.151 4.622 -8.962 1.00 95.75 86 ARG A C 1
ATOM 651 O O . ARG A 1 86 ? -3.954 5.526 -9.155 1.00 95.75 86 ARG A O 1
ATOM 658 N N . LEU A 1 87 ? -1.901 4.830 -8.561 1.00 95.50 87 LEU A N 1
ATOM 659 C CA . LEU A 1 87 ? -1.371 6.156 -8.281 1.00 95.50 87 LEU A CA 1
ATOM 660 C C . LEU A 1 87 ? -0.814 6.754 -9.577 1.00 95.50 87 LEU A C 1
ATOM 662 O O . LEU A 1 87 ? 0.086 6.183 -10.201 1.00 95.50 87 LEU A O 1
ATOM 666 N N . LYS A 1 88 ? -1.415 7.863 -10.019 1.00 89.12 88 LYS A N 1
ATOM 667 C CA . LYS A 1 88 ? -1.072 8.584 -11.259 1.00 89.12 88 LYS A CA 1
ATOM 668 C C . LYS A 1 88 ? -0.202 9.811 -10.953 1.00 89.12 88 LYS A C 1
ATOM 670 O O . LYS A 1 88 ? 0.347 9.911 -9.866 1.00 89.12 88 LYS A O 1
ATOM 675 N N . GLY A 1 89 ? -0.018 10.723 -11.911 1.00 88.81 89 GLY A N 1
ATOM 676 C CA . GLY A 1 89 ? 0.829 11.911 -11.724 1.00 88.81 89 GLY A CA 1
ATOM 677 C C . GLY A 1 89 ? 0.572 12.600 -10.369 1.00 88.81 89 GLY A C 1
ATOM 678 O O . GLY A 1 89 ? -0.593 12.786 -10.018 1.00 88.81 89 GLY A O 1
ATOM 679 N N . PRO A 1 90 ? 1.622 12.933 -9.593 1.00 94.62 90 PRO A N 1
ATOM 680 C CA . PRO A 1 90 ? 3.017 13.102 -10.011 1.00 94.62 90 PRO A CA 1
ATOM 681 C C . PRO A 1 90 ? 3.914 11.851 -9.887 1.00 94.62 90 PRO A C 1
ATOM 683 O O . PRO A 1 90 ? 5.123 11.978 -10.060 1.00 94.62 90 PRO A O 1
ATOM 686 N N . PHE A 1 91 ? 3.366 10.661 -9.616 1.00 96.25 91 PHE A N 1
ATOM 687 C CA . PHE A 1 91 ? 4.157 9.424 -9.564 1.00 96.25 91 PHE A CA 1
ATOM 688 C C . PHE A 1 91 ? 4.718 9.01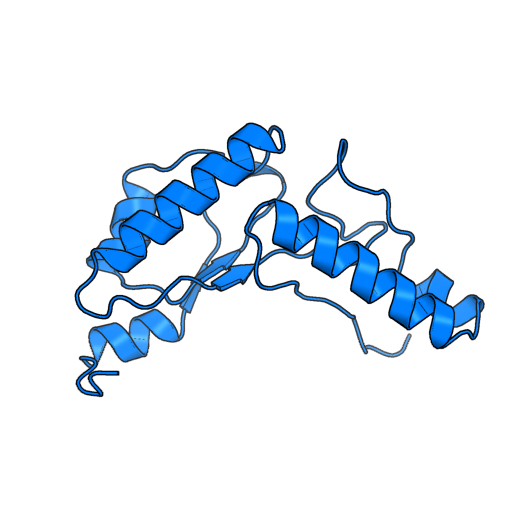2 -10.931 1.00 96.25 91 PHE A C 1
ATOM 690 O O . PHE A 1 91 ? 4.187 9.371 -11.990 1.00 96.25 91 PHE A O 1
ATOM 697 N N . SER A 1 92 ? 5.789 8.222 -10.903 1.00 96.31 92 SER A N 1
ATOM 698 C CA . SER A 1 92 ? 6.460 7.704 -12.089 1.00 96.31 92 SER A CA 1
ATOM 699 C C . SER A 1 92 ? 5.513 6.860 -12.944 1.00 96.31 92 SER A C 1
ATOM 701 O O . SER A 1 92 ? 4.854 5.929 -12.476 1.00 96.31 92 SER A O 1
ATOM 703 N N . ASN A 1 93 ? 5.483 7.138 -14.250 1.00 95.31 93 ASN A N 1
ATOM 704 C CA . ASN A 1 93 ? 4.733 6.323 -15.200 1.00 95.31 93 ASN A CA 1
ATOM 705 C C . ASN A 1 93 ? 5.539 5.073 -15.579 1.00 95.31 93 ASN A C 1
ATOM 707 O O . ASN A 1 93 ? 6.264 5.053 -16.577 1.00 95.31 93 ASN A O 1
ATOM 711 N N . PHE A 1 94 ? 5.441 4.040 -14.749 1.00 95.44 94 PHE A N 1
ATOM 712 C CA . PHE A 1 94 ? 6.091 2.758 -14.990 1.00 95.44 94 PHE A CA 1
ATOM 713 C C . PHE A 1 94 ? 5.473 2.023 -16.196 1.00 95.44 94 PHE A C 1
ATOM 715 O O . PHE A 1 94 ? 4.244 1.968 -16.313 1.00 95.44 94 PHE A O 1
ATOM 722 N N . PRO A 1 95 ? 6.284 1.424 -17.095 1.00 94.81 95 PRO A N 1
ATOM 723 C CA . PRO A 1 95 ? 5.762 0.613 -18.192 1.00 94.81 95 PRO A CA 1
ATOM 724 C C . PRO A 1 95 ? 5.044 -0.639 -17.676 1.00 94.81 95 PRO A C 1
ATOM 726 O O . PRO A 1 95 ? 5.258 -1.080 -16.551 1.00 94.81 95 PRO A O 1
ATOM 729 N N . GLN A 1 96 ? 4.215 -1.240 -18.529 1.00 95.12 96 GLN A N 1
ATOM 730 C CA . GLN A 1 96 ? 3.584 -2.527 -18.231 1.00 95.12 96 GLN A CA 1
ATOM 731 C C . GLN A 1 96 ? 4.637 -3.646 -18.041 1.00 95.12 96 GLN A C 1
ATOM 733 O O . GLN A 1 96 ? 5.647 -3.645 -18.756 1.00 95.12 96 GLN A O 1
ATOM 738 N N . PRO A 1 97 ? 4.398 -4.642 -17.163 1.00 93.75 97 PRO A N 1
ATOM 739 C CA . PRO A 1 97 ? 5.369 -5.705 -16.873 1.00 93.75 97 PRO A CA 1
ATOM 740 C C . PRO A 1 97 ? 5.870 -6.487 -18.100 1.00 93.75 97 PRO A C 1
ATOM 742 O O . PRO A 1 97 ? 7.037 -6.874 -18.149 1.00 93.75 97 PRO A O 1
ATOM 745 N N . SER A 1 98 ? 5.046 -6.662 -19.141 1.00 95.31 98 SER A N 1
ATOM 746 C CA . SER A 1 98 ? 5.455 -7.354 -20.376 1.00 95.31 98 SER A CA 1
ATOM 747 C C . SER A 1 98 ? 6.619 -6.671 -21.107 1.00 95.31 98 SER A C 1
ATOM 749 O O . SER A 1 98 ? 7.403 -7.351 -21.769 1.00 95.31 98 SER A O 1
ATOM 751 N N . CYS A 1 99 ? 6.804 -5.355 -20.941 1.00 95.50 99 CYS A N 1
ATOM 752 C CA . CYS A 1 99 ? 7.965 -4.643 -21.477 1.00 95.50 99 CYS A CA 1
ATOM 753 C C . CYS A 1 99 ? 9.277 -5.105 -20.823 1.00 95.50 99 CYS A C 1
ATOM 755 O O . CYS A 1 99 ? 10.305 -5.157 -21.496 1.00 95.50 99 CYS A O 1
ATOM 757 N N . LEU A 1 100 ? 9.255 -5.479 -19.536 1.00 95.12 100 LEU A N 1
ATOM 758 C CA . LEU A 1 100 ? 10.428 -6.035 -18.852 1.00 95.12 100 LEU A CA 1
ATOM 759 C C . LEU A 1 100 ? 10.783 -7.418 -19.412 1.00 95.12 100 LEU A C 1
ATOM 761 O O . LEU A 1 100 ? 11.959 -7.699 -19.635 1.00 95.12 100 LEU A O 1
ATOM 765 N N . GLY A 1 101 ? 9.771 -8.246 -19.699 1.00 94.19 101 GLY A N 1
ATOM 766 C CA . GLY A 1 101 ? 9.954 -9.547 -20.347 1.00 94.19 101 GLY A CA 1
ATOM 767 C C . GLY A 1 101 ? 10.555 -9.426 -21.751 1.00 94.19 101 GLY A C 1
ATOM 768 O O . GLY A 1 101 ? 11.519 -10.117 -22.070 1.00 94.19 101 GLY A O 1
ATOM 769 N N . GLN A 1 102 ? 10.053 -8.490 -22.564 1.00 96.44 102 GLN A N 1
ATOM 770 C CA . GLN A 1 102 ? 10.590 -8.206 -23.904 1.00 96.44 102 GLN A CA 1
ATOM 771 C C . GLN A 1 102 ? 12.031 -7.687 -23.872 1.00 96.44 102 GLN A C 1
ATOM 773 O O . GLN A 1 102 ? 12.814 -7.992 -24.766 1.00 96.44 102 GLN A O 1
ATOM 778 N N . ALA A 1 103 ? 12.393 -6.920 -22.842 1.00 97.06 103 ALA A N 1
ATOM 779 C CA . ALA A 1 103 ? 13.749 -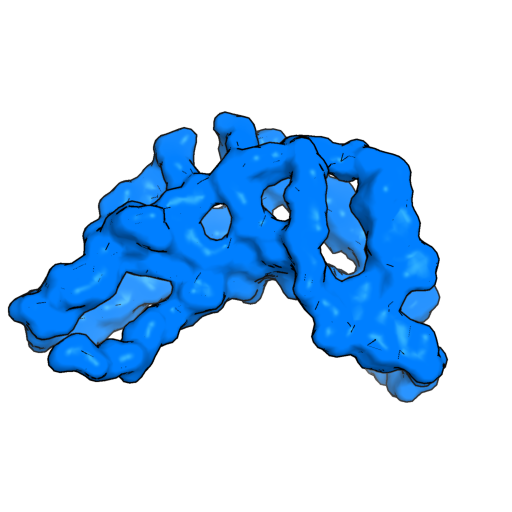6.410 -22.679 1.00 97.06 103 ALA A CA 1
ATOM 780 C C . ALA A 1 103 ? 14.770 -7.493 -22.285 1.00 97.06 103 ALA A C 1
ATOM 782 O O . ALA A 1 103 ? 15.969 -7.229 -22.366 1.00 97.06 103 ALA A O 1
ATOM 783 N N . GLN A 1 104 ? 14.317 -8.673 -21.831 1.00 96.12 104 GLN A N 1
ATOM 784 C CA . GLN A 1 104 ? 15.158 -9.816 -21.444 1.00 96.12 104 GLN A CA 1
ATOM 785 C C . GLN A 1 104 ? 16.335 -9.433 -20.527 1.00 96.12 104 GLN A C 1
ATOM 787 O O . GLN A 1 104 ? 17.461 -9.901 -20.685 1.00 96.12 104 GLN A O 1
ATOM 792 N N . SER A 1 105 ? 16.084 -8.540 -19.566 1.00 97.94 105 SER A N 1
ATOM 793 C CA . SER A 1 105 ? 17.122 -7.973 -18.707 1.00 97.94 105 SER A CA 1
ATOM 794 C C . SER A 1 105 ? 16.713 -8.017 -17.238 1.00 97.94 105 SER A C 1
ATOM 796 O O . SER A 1 105 ? 15.939 -7.187 -16.758 1.00 97.94 105 SER A O 1
ATOM 798 N N . GLU A 1 106 ? 17.300 -8.953 -16.492 1.00 97.62 106 GLU A N 1
ATOM 799 C CA . GLU A 1 106 ? 17.104 -9.068 -15.040 1.00 97.62 106 GLU A CA 1
ATOM 800 C C . GLU A 1 106 ? 17.542 -7.799 -14.300 1.00 97.62 106 GLU A C 1
ATOM 802 O O . GLU A 1 106 ? 16.904 -7.367 -13.340 1.00 97.62 106 GLU A O 1
ATOM 807 N N . SER A 1 107 ? 18.614 -7.149 -14.767 1.00 98.25 107 SER A N 1
ATOM 808 C CA . SER A 1 107 ? 19.098 -5.902 -14.170 1.00 98.25 107 SER A CA 1
ATOM 809 C C . SER A 1 107 ? 18.110 -4.751 -14.371 1.00 98.25 107 SER A C 1
ATOM 811 O O . SER A 1 107 ? 17.946 -3.920 -13.474 1.00 98.25 107 SER A O 1
ATOM 813 N N . LEU A 1 108 ? 17.412 -4.699 -15.511 1.00 97.06 108 LEU A N 1
ATOM 814 C CA . LEU A 1 108 ? 16.333 -3.741 -15.738 1.00 97.06 108 LEU A CA 1
ATOM 815 C C . LEU A 1 108 ? 15.123 -4.047 -14.848 1.00 97.06 108 LEU A C 1
ATOM 817 O O . LEU A 1 108 ? 14.632 -3.129 -14.194 1.00 97.06 108 LEU A O 1
ATOM 821 N N . ALA A 1 109 ? 14.702 -5.311 -14.753 1.00 97.25 109 ALA A N 1
ATOM 822 C CA . ALA A 1 109 ? 13.606 -5.724 -13.872 1.00 97.25 109 ALA A CA 1
ATOM 823 C C . ALA A 1 109 ? 13.895 -5.391 -12.396 1.00 97.25 109 ALA A C 1
ATOM 825 O O . ALA A 1 109 ? 13.053 -4.830 -11.696 1.00 97.25 109 ALA A O 1
ATOM 826 N N . ARG A 1 110 ? 15.129 -5.627 -11.935 1.00 98.12 110 ARG A N 1
ATOM 827 C CA . ARG A 1 110 ? 15.567 -5.252 -10.585 1.00 98.12 110 ARG A CA 1
ATOM 828 C C . ARG A 1 110 ? 15.515 -3.741 -10.360 1.00 98.12 110 ARG A C 1
ATOM 830 O O . ARG A 1 110 ? 15.052 -3.298 -9.312 1.00 98.12 110 ARG A O 1
ATOM 837 N N . ARG A 1 111 ? 15.998 -2.937 -11.315 1.00 97.69 111 ARG A N 1
ATOM 838 C CA . ARG A 1 111 ? 15.952 -1.466 -11.207 1.00 97.69 111 ARG A CA 1
ATOM 839 C C . ARG A 1 111 ? 14.522 -0.940 -11.191 1.00 97.69 111 ARG A C 1
ATOM 841 O O . ARG A 1 111 ? 14.249 -0.026 -10.421 1.00 97.69 111 ARG A O 1
ATOM 848 N N . PHE A 1 112 ? 13.636 -1.531 -11.988 1.00 97.19 112 PHE A N 1
ATOM 849 C CA . PHE A 1 112 ? 12.209 -1.226 -11.976 1.00 97.19 112 PHE A CA 1
ATOM 850 C C . PHE A 1 112 ? 11.618 -1.444 -10.579 1.00 97.19 112 PHE A C 1
ATOM 852 O O . PHE A 1 112 ? 11.095 -0.502 -9.992 1.00 97.19 112 PHE A O 1
ATOM 859 N N . GLY A 1 113 ? 11.787 -2.643 -10.009 1.00 97.69 113 GLY A N 1
ATOM 860 C CA . GLY A 1 113 ? 11.251 -2.965 -8.684 1.00 97.69 113 GLY A CA 1
ATOM 861 C C . GLY A 1 113 ? 11.821 -2.072 -7.577 1.00 97.69 113 GLY A C 1
ATOM 862 O O . GLY A 1 113 ? 11.083 -1.613 -6.712 1.00 97.69 113 GLY A O 1
ATOM 863 N N . LEU A 1 114 ? 13.121 -1.755 -7.633 1.00 98.31 114 LEU A N 1
ATOM 864 C CA . LEU A 1 114 ? 13.754 -0.833 -6.684 1.00 98.31 114 LEU A CA 1
ATOM 865 C C . LEU A 1 114 ? 13.221 0.599 -6.801 1.00 98.31 114 LEU A C 1
ATOM 867 O O . LEU A 1 114 ? 13.045 1.259 -5.781 1.00 98.31 114 LEU A O 1
ATOM 871 N N . ALA A 1 115 ? 13.005 1.097 -8.019 1.00 98.12 115 ALA A N 1
ATOM 872 C CA . ALA A 1 115 ? 12.468 2.436 -8.237 1.00 98.12 115 ALA A CA 1
ATOM 873 C C . ALA A 1 115 ? 11.020 2.532 -7.742 1.00 98.12 115 ALA A C 1
ATOM 875 O O . ALA A 1 115 ? 10.708 3.431 -6.966 1.00 98.12 115 ALA A O 1
ATOM 876 N N . LEU A 1 116 ? 10.185 1.559 -8.115 1.00 97.88 116 LEU A N 1
ATOM 877 C CA . LEU A 1 116 ? 8.802 1.448 -7.663 1.00 97.88 116 LEU A CA 1
ATOM 878 C C . LEU A 1 116 ? 8.717 1.372 -6.134 1.00 97.88 116 LEU A C 1
ATOM 880 O O . LEU A 1 116 ? 8.033 2.178 -5.514 1.00 97.88 116 LEU A O 1
ATOM 884 N N . GLY A 1 117 ? 9.460 0.451 -5.515 1.00 98.12 117 GLY A N 1
ATOM 885 C CA . GLY A 1 117 ? 9.450 0.280 -4.063 1.00 98.12 117 GLY A CA 1
ATOM 886 C C . GLY A 1 117 ? 9.892 1.538 -3.313 1.00 98.12 117 GLY A C 1
ATOM 887 O O . GLY A 1 117 ? 9.277 1.895 -2.314 1.00 98.12 117 GLY A O 1
ATOM 888 N N . ARG A 1 118 ? 10.910 2.254 -3.813 1.00 98.44 118 ARG A N 1
ATOM 889 C CA . ARG A 1 118 ? 11.359 3.526 -3.219 1.00 98.44 118 ARG A CA 1
ATOM 890 C C . ARG A 1 118 ? 10.308 4.624 -3.320 1.00 98.44 118 ARG A C 1
ATOM 892 O O . ARG A 1 118 ? 10.129 5.364 -2.361 1.00 98.44 118 ARG A O 1
ATOM 899 N N . GLU A 1 119 ? 9.641 4.738 -4.463 1.00 97.94 119 GLU A N 1
ATOM 900 C CA . GLU A 1 119 ? 8.598 5.743 -4.670 1.00 97.94 119 GLU A CA 1
ATOM 901 C C . GLU A 1 119 ? 7.384 5.483 -3.766 1.00 97.94 119 GLU A C 1
ATOM 903 O O . GLU A 1 119 ? 6.893 6.404 -3.120 1.00 97.94 119 GLU A O 1
ATOM 908 N N . MET A 1 120 ? 6.955 4.222 -3.644 1.00 98.44 120 MET A N 1
ATOM 909 C CA . MET A 1 120 ? 5.857 3.834 -2.750 1.00 98.44 120 MET A CA 1
ATOM 910 C C . MET A 1 120 ? 6.231 4.035 -1.275 1.00 98.44 120 MET A C 1
ATOM 912 O O . MET A 1 120 ? 5.468 4.623 -0.509 1.00 98.44 120 MET A O 1
ATOM 916 N N . GLN A 1 121 ? 7.447 3.643 -0.885 1.00 98.44 121 GLN A N 1
ATOM 917 C CA . GLN A 1 121 ? 7.941 3.846 0.475 1.00 98.44 121 GLN A CA 1
ATOM 918 C C . GLN A 1 121 ? 8.023 5.332 0.851 1.00 98.44 121 GLN A C 1
ATOM 920 O O . GLN A 1 121 ? 7.755 5.680 1.999 1.00 98.44 121 GLN A O 1
ATOM 925 N N . ALA A 1 122 ? 8.357 6.215 -0.098 1.00 98.06 122 ALA A N 1
ATOM 926 C CA . ALA A 1 122 ? 8.451 7.655 0.145 1.00 98.06 122 ALA A CA 1
ATOM 927 C C . ALA A 1 122 ? 7.117 8.292 0.567 1.00 98.06 122 ALA A C 1
ATOM 929 O O . ALA A 1 122 ? 7.127 9.337 1.213 1.00 98.06 122 ALA A O 1
ATOM 930 N N . VAL A 1 123 ? 5.988 7.656 0.236 1.00 98.19 123 VAL A N 1
ATOM 931 C CA . VAL A 1 123 ? 4.650 8.089 0.661 1.00 98.19 123 VAL A CA 1
ATOM 932 C C . VAL A 1 123 ? 4.059 7.226 1.777 1.00 98.19 123 VAL A C 1
ATOM 934 O O . VAL A 1 123 ? 2.898 7.393 2.117 1.00 98.19 123 VAL A O 1
ATOM 937 N N . GLY A 1 124 ? 4.839 6.317 2.372 1.00 98.31 124 GLY A N 1
ATOM 938 C CA . GLY A 1 124 ? 4.409 5.479 3.499 1.00 98.31 124 GLY A CA 1
ATOM 939 C C . GLY A 1 124 ? 3.738 4.155 3.112 1.00 98.31 124 GLY A C 1
ATOM 940 O O . GLY A 1 124 ? 3.347 3.388 3.993 1.00 98.31 124 GLY A O 1
ATOM 941 N N . ILE A 1 125 ? 3.641 3.838 1.818 1.00 98.75 125 ILE A N 1
ATOM 942 C CA . ILE A 1 125 ? 3.146 2.539 1.345 1.00 98.75 125 ILE A CA 1
ATOM 943 C C . ILE A 1 125 ? 4.233 1.491 1.581 1.00 98.75 125 ILE A C 1
ATOM 945 O O . ILE A 1 125 ? 5.368 1.635 1.123 1.00 98.75 125 ILE A O 1
ATOM 949 N N . ASN A 1 126 ? 3.885 0.420 2.293 1.00 98.62 126 ASN A N 1
ATOM 950 C CA . ASN A 1 126 ? 4.832 -0.612 2.724 1.00 98.62 126 ASN A CA 1
ATOM 951 C C . ASN A 1 126 ? 4.595 -1.980 2.062 1.00 98.62 126 ASN A C 1
ATOM 953 O O . ASN A 1 126 ? 5.377 -2.905 2.279 1.00 98.62 126 ASN A O 1
ATOM 957 N N . MET A 1 127 ? 3.565 -2.100 1.221 1.00 98.62 127 MET A N 1
ATOM 958 C CA . MET A 1 127 ? 3.273 -3.304 0.455 1.00 98.62 127 MET A CA 1
ATOM 959 C C . MET A 1 127 ? 2.801 -2.939 -0.956 1.00 98.62 127 MET A C 1
ATOM 961 O O . MET A 1 127 ? 1.989 -2.042 -1.149 1.00 98.62 127 MET A O 1
ATOM 965 N N . VAL A 1 128 ? 3.297 -3.646 -1.966 1.00 98.31 128 VAL A N 1
ATOM 966 C CA . VAL A 1 128 ? 2.823 -3.505 -3.349 1.00 98.31 128 VAL A CA 1
ATOM 967 C C . VAL A 1 128 ? 2.423 -4.886 -3.838 1.00 98.31 128 VAL A C 1
ATOM 969 O O . VAL A 1 128 ? 3.196 -5.832 -3.687 1.00 98.31 128 VAL A O 1
ATOM 972 N N . TYR A 1 129 ? 1.235 -5.015 -4.425 1.00 97.94 129 TYR A N 1
ATOM 973 C CA . TYR A 1 129 ? 0.773 -6.259 -5.046 1.00 97.94 129 TYR A CA 1
ATOM 974 C C . TYR A 1 129 ? 1.371 -6.412 -6.446 1.00 97.94 129 TYR A C 1
ATOM 976 O O . TYR A 1 129 ? 0.702 -6.327 -7.467 1.00 97.94 129 TYR A O 1
ATOM 984 N N . ALA A 1 130 ? 2.690 -6.581 -6.471 1.00 95.62 130 ALA A N 1
ATOM 985 C CA . ALA A 1 130 ? 3.511 -6.785 -7.652 1.00 95.62 130 ALA A CA 1
ATOM 986 C C . ALA A 1 130 ? 4.803 -7.523 -7.235 1.00 95.62 130 ALA A C 1
ATOM 988 O O . ALA A 1 130 ? 5.227 -7.402 -6.082 1.00 95.62 130 ALA A O 1
ATOM 989 N N . PRO A 1 131 ? 5.488 -8.239 -8.145 1.00 95.69 131 PRO A N 1
ATOM 990 C CA . PRO A 1 131 ? 5.179 -8.402 -9.565 1.00 95.69 131 PRO A CA 1
ATOM 991 C C . PRO A 1 131 ? 4.128 -9.487 -9.840 1.00 95.69 131 PRO A C 1
ATOM 993 O O . PRO A 1 131 ? 3.978 -10.428 -9.066 1.00 95.69 131 PRO A O 1
ATOM 996 N N . VAL A 1 132 ? 3.470 -9.393 -10.998 1.00 94.75 132 VAL A N 1
ATOM 997 C CA . VAL A 1 132 ? 2.707 -10.510 -11.574 1.00 94.75 132 VAL A CA 1
ATOM 998 C C . VAL A 1 132 ? 3.684 -11.562 -12.096 1.00 94.75 132 VAL A C 1
ATOM 1000 O O . VAL A 1 132 ? 4.611 -11.236 -12.841 1.00 94.75 132 VAL A O 1
ATOM 1003 N N . LEU A 1 133 ? 3.470 -12.817 -11.697 1.00 95.31 133 LEU A N 1
ATOM 1004 C CA . LEU A 1 133 ? 4.260 -13.980 -12.124 1.00 95.31 133 LEU A CA 1
ATOM 1005 C C . LEU A 1 133 ? 3.462 -14.950 -13.009 1.00 95.31 133 LEU A C 1
ATOM 1007 O O . LEU A 1 133 ? 3.930 -16.052 -13.294 1.00 95.31 133 LEU A O 1
ATOM 1011 N N . ASP A 1 134 ? 2.272 -14.540 -13.449 1.00 95.00 134 ASP A N 1
ATOM 1012 C CA . ASP A 1 134 ? 1.463 -15.297 -14.399 1.00 95.00 134 ASP A CA 1
ATOM 1013 C C . ASP A 1 134 ? 2.166 -15.398 -15.764 1.00 95.00 134 ASP A C 1
ATOM 1015 O O . ASP A 1 134 ? 2.870 -14.481 -16.200 1.00 95.00 134 ASP A O 1
ATOM 1019 N N . VAL A 1 135 ? 1.956 -16.521 -16.455 1.00 93.38 135 VAL A N 1
ATOM 1020 C CA . VAL A 1 135 ? 2.493 -16.775 -17.799 1.00 93.38 135 VAL A CA 1
ATOM 1021 C C . VAL A 1 135 ? 1.370 -16.599 -18.819 1.00 93.38 135 VAL A C 1
ATOM 1023 O O . VAL A 1 135 ? 0.341 -17.265 -18.714 1.00 93.38 135 VAL A O 1
ATOM 1026 N N . ASN A 1 136 ? 1.584 -15.698 -19.784 1.00 85.81 136 ASN A N 1
ATOM 1027 C CA . ASN A 1 136 ? 0.657 -15.424 -20.891 1.00 85.81 136 ASN A CA 1
ATOM 1028 C C . ASN A 1 136 ? 0.822 -16.410 -22.048 1.00 85.81 136 ASN A C 1
ATOM 1030 O O . ASN A 1 136 ? 1.989 -16.732 -22.373 1.00 85.81 136 ASN A O 1
#

pLDDT: mean 95.21, std 6.55, range [52.47, 98.81]